Protein AF-P19399-F1 (afdb_monomer)

GO terms:
  GO:0005515 protein binding (F, IPI)

Organism: Ascaris suum (NCBI:txid6253)

Foldseek 3Di:
DDWQFACFQVSDPPCWTQPNQLRTTDRPVQQVCCCPVPVDGADDFQSSVPSDPDRDTHDPDDPPD

Nearest PDB structures (foldseek):
  3fju-assembly1_B  TM=1.012E+00  e=3.009E-10  Ascaris suum
  1w7z-assembly3_H  TM=8.223E-01  e=4.716E-01  Ecballium elaterium
  2n6o-assembly1_A  TM=7.699E-01  e=5.075E-01  Heteroscodra maculata

Mean predicted aligned error: 4.67 Å

Radius of gyration: 11.66 Å; Cα contacts (8 Å, |Δi|>4): 91; chains: 1; bounding box: 23×33×27 Å

Solvent-accessible surface area (backbone atoms only — not comparable to full-atom values): 4081 Å² total; per-residue (Å²): 136,83,81,49,65,30,92,42,47,84,64,36,62,96,81,20,37,40,41,80,82,58,29,31,48,40,46,64,66,49,42,52,45,26,40,73,79,64,74,43,76,68,62,88,40,48,77,46,33,69,77,46,93,64,89,49,76,55,77,85,74,70,93,85,123

Secondary structure (DSSP, 8-state):
----B-SSGGG--TT-EEETTTTEEE-HHHHHHHHHHHSS---SSGGGGTTSSS--------TT-

InterPro domains:
  IPR032767 Ascaris metallocarboxypeptidase inhibitor [PF15270] (1-64)
  IPR053758 Carboxypeptidase A Inhibitor I44 [G3DSA:3.30.40.170] (3-64)

Structure (mmCIF, N/CA/C/O backbone):
data_AF-P19399-F1
#
_entry.id   AF-P19399-F1
#
loop_
_atom_site.group_PDB
_atom_site.id
_atom_site.type_symbol
_atom_site.label_atom_id
_atom_site.label_alt_id
_atom_site.label_comp_id
_atom_site.label_asym_id
_atom_site.label_entity_id
_atom_site.label_seq_id
_atom_site.pdbx_PDB_ins_code
_atom_site.Cartn_x
_atom_site.Cartn_y
_atom_site.Cartn_z
_atom_site.occupancy
_atom_site.B_iso_or_equiv
_atom_site.auth_seq_id
_atom_site.auth_comp_id
_atom_site.auth_asym_id
_atom_site.auth_atom_id
_atom_site.pdbx_PDB_model_num
ATOM 1 N N . ASP A 1 1 ? -14.823 2.547 -6.195 1.00 54.84 1 ASP A N 1
ATOM 2 C CA . ASP A 1 1 ? -13.527 3.101 -5.755 1.00 54.84 1 ASP A CA 1
ATOM 3 C C . ASP A 1 1 ? -13.243 4.454 -6.381 1.00 54.84 1 ASP A C 1
ATOM 5 O O . ASP A 1 1 ? -12.734 4.518 -7.492 1.00 54.84 1 ASP A O 1
ATOM 9 N N . GLN A 1 2 ? -13.568 5.544 -5.687 1.00 67.88 2 GLN A N 1
ATOM 10 C CA . GLN A 1 2 ? -13.045 6.863 -6.044 1.00 67.88 2 GLN A CA 1
ATOM 11 C C . GLN A 1 2 ? -11.686 7.026 -5.355 1.00 67.88 2 GLN A C 1
ATOM 13 O O . GLN A 1 2 ? -11.582 6.812 -4.147 1.00 67.88 2 GLN A O 1
ATOM 18 N N . VAL A 1 3 ? -10.632 7.348 -6.110 1.00 87.44 3 VAL A N 1
ATOM 19 C CA . VAL A 1 3 ? -9.313 7.604 -5.520 1.00 87.44 3 VAL A CA 1
ATOM 20 C C . VAL A 1 3 ? -9.341 8.941 -4.784 1.00 87.44 3 VAL A C 1
ATOM 22 O O . VAL A 1 3 ? -9.710 9.965 -5.358 1.00 87.44 3 VAL A O 1
ATOM 25 N N . ARG A 1 4 ? -8.951 8.946 -3.507 1.00 94.50 4 ARG A N 1
ATOM 26 C CA . ARG A 1 4 ? -8.794 10.177 -2.730 1.00 94.50 4 ARG A CA 1
ATOM 27 C C . ARG A 1 4 ? -7.338 10.615 -2.794 1.00 94.50 4 ARG A C 1
ATOM 29 O O . ARG A 1 4 ? -6.456 9.887 -2.339 1.00 94.50 4 ARG A O 1
ATOM 36 N N . LYS A 1 5 ? -7.090 11.773 -3.406 1.00 96.38 5 LYS A N 1
ATOM 37 C CA . LYS A 1 5 ? -5.757 12.383 -3.453 1.00 96.38 5 LYS A CA 1
ATOM 38 C C . LYS A 1 5 ? -5.433 13.057 -2.118 1.00 96.38 5 LYS A C 1
ATOM 40 O O . LYS A 1 5 ? -6.342 13.493 -1.416 1.00 96.38 5 LYS A O 1
ATOM 45 N N . CYS A 1 6 ? -4.151 13.123 -1.784 1.00 97.56 6 CYS A N 1
ATOM 46 C CA . CYS A 1 6 ? -3.670 13.678 -0.522 1.00 97.56 6 CYS A CA 1
ATOM 47 C C . CYS A 1 6 ? -2.269 14.275 -0.664 1.00 97.56 6 CYS A C 1
ATOM 49 O O . CYS A 1 6 ? -1.467 13.839 -1.492 1.00 97.56 6 CYS A O 1
ATOM 51 N N . LEU A 1 7 ? -1.957 15.246 0.185 1.00 97.25 7 LEU A N 1
ATOM 52 C CA . LEU A 1 7 ? -0.613 15.765 0.415 1.00 97.25 7 LEU A CA 1
ATOM 53 C C . LEU A 1 7 ? -0.075 15.276 1.768 1.00 97.25 7 LEU A C 1
ATOM 55 O O . LEU A 1 7 ? 1.122 15.005 1.891 1.00 97.25 7 LEU A O 1
ATOM 59 N N . SER A 1 8 ? -0.957 15.078 2.749 1.00 97.69 8 SER A N 1
ATOM 60 C CA . SER A 1 8 ? -0.643 14.551 4.079 1.00 97.69 8 SER A CA 1
ATOM 61 C C . SER A 1 8 ? -1.740 13.612 4.598 1.00 97.69 8 SER A C 1
ATOM 63 O O . SER A 1 8 ? -2.819 13.488 4.020 1.00 97.69 8 SER A O 1
ATOM 65 N N . ASP A 1 9 ? -1.472 12.936 5.719 1.00 97.81 9 ASP A N 1
ATOM 66 C CA . ASP A 1 9 ? -2.431 12.023 6.357 1.00 97.81 9 ASP A CA 1
ATOM 67 C C . ASP A 1 9 ? -3.740 12.709 6.775 1.00 97.81 9 ASP A C 1
ATOM 69 O O . ASP A 1 9 ? -4.769 12.048 6.877 1.00 97.81 9 ASP A O 1
ATOM 73 N N . THR A 1 10 ? -3.724 14.026 7.003 1.00 97.12 10 THR A N 1
ATOM 74 C CA . THR A 1 10 ? -4.915 14.788 7.412 1.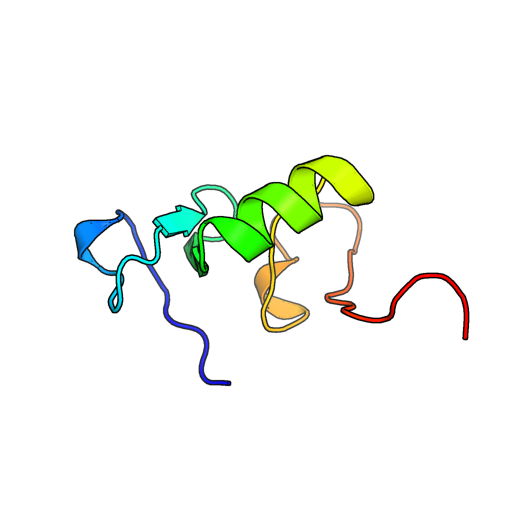00 97.12 10 THR A CA 1
ATOM 75 C C . THR A 1 10 ? -5.927 14.963 6.284 1.00 97.12 10 THR A C 1
ATOM 77 O O . THR A 1 10 ? -7.091 15.240 6.555 1.00 97.12 10 THR A O 1
ATOM 80 N N . ASP A 1 11 ? -5.508 14.784 5.028 1.00 97.38 11 ASP A N 1
ATOM 81 C CA . ASP A 1 11 ? -6.415 14.816 3.876 1.00 97.38 11 ASP A CA 1
ATOM 82 C C . ASP A 1 11 ? -7.224 13.518 3.747 1.00 97.38 11 ASP A C 1
ATOM 84 O O . ASP A 1 11 ? -8.251 13.477 3.057 1.00 97.38 11 ASP A O 1
ATOM 88 N N . CY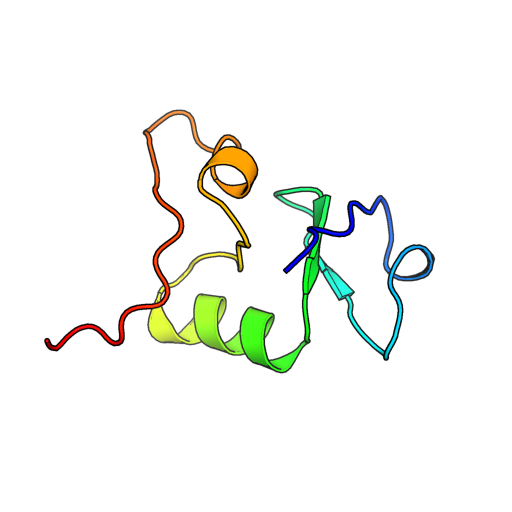S A 1 12 ? -6.751 12.452 4.395 1.00 96.94 12 CYS A N 1
ATOM 89 C CA . CYS A 1 12 ? -7.336 11.126 4.359 1.00 96.94 12 CYS A CA 1
ATOM 90 C C . CYS A 1 12 ? -8.405 10.942 5.438 1.00 96.94 12 CYS A C 1
ATOM 92 O O . CYS A 1 12 ? -8.466 11.643 6.444 1.00 96.94 12 CYS A O 1
ATOM 94 N N . THR A 1 13 ? -9.290 9.977 5.208 1.00 95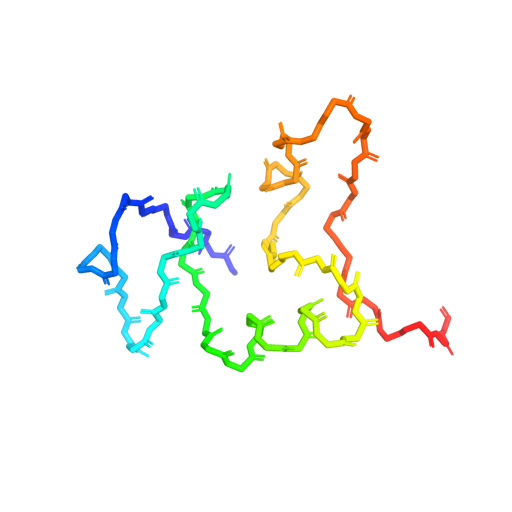.50 13 THR A N 1
ATOM 95 C CA . THR A 1 13 ? -10.416 9.665 6.097 1.00 95.50 13 THR A CA 1
ATOM 96 C C . THR A 1 13 ? -10.317 8.228 6.589 1.00 95.50 13 THR A C 1
ATOM 98 O O . THR A 1 13 ? -9.533 7.446 6.063 1.00 95.50 13 THR A O 1
ATOM 101 N N . ASN A 1 14 ? -11.120 7.852 7.586 1.00 93.69 14 ASN A N 1
ATOM 102 C CA . ASN A 1 14 ? -11.235 6.462 8.056 1.00 93.69 14 ASN A CA 1
ATOM 103 C C . ASN A 1 14 ? -9.910 5.840 8.545 1.00 93.69 14 ASN A C 1
ATOM 105 O O . ASN A 1 14 ? -9.708 4.634 8.431 1.00 93.69 14 ASN A O 1
ATOM 109 N N . GLY A 1 15 ? -8.994 6.664 9.066 1.00 93.81 15 GLY A N 1
ATOM 110 C CA . GLY A 1 15 ? -7.678 6.205 9.521 1.00 93.81 15 GLY A CA 1
ATOM 111 C C . GLY A 1 15 ? -6.729 5.786 8.391 1.00 93.81 15 GLY A C 1
ATOM 112 O O . GLY A 1 15 ? -5.705 5.156 8.660 1.00 93.81 15 GLY A O 1
ATOM 113 N N . GLU A 1 16 ? -7.049 6.112 7.137 1.00 97.38 16 GLU A N 1
ATOM 114 C CA . GLU A 1 16 ? -6.129 5.939 6.015 1.00 97.38 16 GLU A CA 1
ATOM 115 C C . GLU A 1 16 ? -4.907 6.861 6.134 1.00 97.38 16 GLU A C 1
ATOM 117 O O . GLU A 1 16 ? -4.908 7.869 6.843 1.00 97.38 16 GLU A O 1
ATOM 122 N N . LYS A 1 17 ? -3.848 6.492 5.414 1.00 98.00 17 LYS A N 1
ATOM 123 C CA . LYS A 1 17 ? -2.574 7.206 5.362 1.00 98.00 17 LYS A CA 1
ATOM 124 C C . LYS A 1 17 ? -2.282 7.682 3.950 1.00 98.00 17 LYS A C 1
ATOM 126 O O . LYS A 1 17 ? -2.661 7.024 2.977 1.00 98.00 17 LYS A O 1
ATOM 131 N N . CYS A 1 18 ? -1.588 8.811 3.848 1.00 98.00 18 CYS A N 1
ATOM 132 C CA . CYS A 1 18 ? -1.214 9.374 2.566 1.00 98.00 18 CYS A CA 1
ATOM 133 C C . CYS A 1 18 ? 0.071 8.734 2.044 1.00 98.00 18 CYS A C 1
ATOM 135 O O . CYS A 1 18 ? 1.168 8.955 2.566 1.00 98.00 18 CYS A O 1
ATOM 137 N N . VAL A 1 19 ? -0.051 7.967 0.963 1.00 97.19 19 VAL A N 1
ATOM 138 C CA . VAL A 1 19 ? 1.089 7.342 0.295 1.00 97.19 19 VAL A CA 1
ATOM 139 C C . VAL A 1 19 ? 1.860 8.417 -0.466 1.00 97.19 19 VAL A C 1
ATOM 141 O O . VAL A 1 19 ? 1.470 8.860 -1.545 1.00 97.19 19 VAL A O 1
ATOM 144 N N . GLN A 1 20 ? 2.990 8.845 0.096 1.00 96.56 20 GLN A N 1
ATOM 145 C CA . GLN A 1 20 ? 3.721 10.027 -0.374 1.00 96.56 20 GLN A CA 1
ATOM 146 C C . GLN A 1 20 ? 4.211 9.942 -1.821 1.00 96.56 20 GLN A C 1
ATOM 148 O O . GLN A 1 20 ? 4.395 10.981 -2.456 1.00 96.56 20 GLN A O 1
ATOM 153 N N . LYS A 1 21 ? 4.406 8.727 -2.339 1.00 96.25 21 LYS A N 1
ATOM 154 C CA . LYS A 1 21 ? 4.951 8.493 -3.676 1.00 96.25 21 LYS A CA 1
ATOM 155 C C . LYS A 1 21 ? 3.945 8.795 -4.788 1.00 96.25 21 LYS A C 1
ATOM 157 O O . LYS A 1 21 ? 4.330 9.429 -5.759 1.00 96.25 21 LYS A O 1
ATOM 162 N N . ASN A 1 22 ? 2.680 8.396 -4.635 1.00 96.50 22 ASN A N 1
ATOM 163 C CA . ASN A 1 22 ? 1.608 8.619 -5.620 1.00 96.50 22 ASN A CA 1
ATOM 164 C C . ASN A 1 22 ? 0.462 9.514 -5.128 1.00 96.50 22 ASN A C 1
ATOM 166 O O . ASN A 1 22 ? -0.504 9.733 -5.864 1.00 96.50 22 ASN A O 1
ATOM 170 N N . LYS A 1 23 ? 0.594 10.072 -3.919 1.00 97.31 23 LYS A N 1
ATOM 171 C CA . LYS A 1 23 ? -0.307 11.083 -3.355 1.00 97.31 23 LYS A CA 1
ATOM 172 C C . LYS A 1 23 ? -1.755 10.596 -3.272 1.00 97.31 23 LYS A C 1
ATOM 174 O O . LYS A 1 23 ? -2.679 11.334 -3.615 1.00 97.31 23 LYS A O 1
ATOM 179 N N . ILE A 1 24 ? -1.952 9.345 -2.845 1.00 96.56 24 ILE A N 1
ATOM 180 C CA . ILE A 1 24 ? -3.281 8.758 -2.618 1.00 96.56 24 ILE A CA 1
ATOM 181 C C . ILE A 1 24 ? -3.449 8.278 -1.179 1.00 96.56 24 ILE A C 1
ATOM 183 O O . ILE A 1 24 ? -2.490 7.831 -0.547 1.00 96.56 24 ILE A O 1
ATOM 187 N N . CYS A 1 25 ? -4.683 8.316 -0.690 1.00 97.44 25 CYS A N 1
ATOM 188 C CA . CYS A 1 25 ? -5.050 7.677 0.565 1.00 97.44 25 CYS A CA 1
ATOM 189 C C . CYS A 1 25 ? -5.165 6.161 0.387 1.00 97.44 25 CYS A C 1
ATOM 191 O O . CYS A 1 25 ? -5.756 5.669 -0.581 1.00 97.44 25 CYS A O 1
ATOM 193 N N . SER A 1 26 ? -4.592 5.421 1.333 1.00 96.44 26 SER A N 1
ATOM 194 C CA . SER A 1 26 ? -4.718 3.970 1.419 1.00 96.44 26 SER A CA 1
ATOM 195 C C . SER A 1 26 ? -4.746 3.522 2.876 1.00 96.44 26 SER A C 1
ATOM 197 O O . SER A 1 26 ? -4.171 4.168 3.755 1.00 96.44 26 SER A O 1
ATOM 199 N N . THR A 1 27 ? -5.388 2.388 3.145 1.00 96.44 27 THR A N 1
ATOM 200 C CA . THR A 1 27 ? -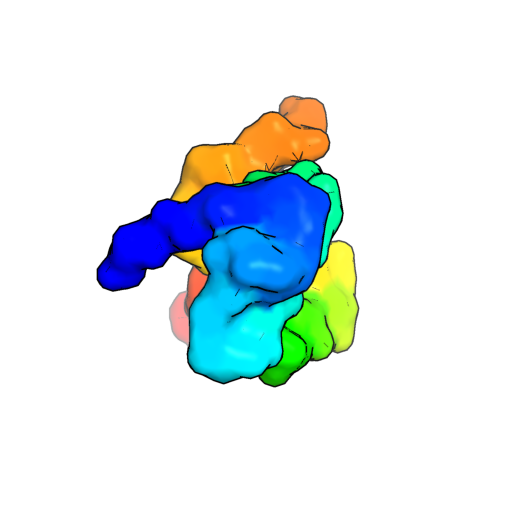5.363 1.782 4.478 1.00 96.44 27 THR A CA 1
ATOM 201 C C . THR A 1 27 ? -3.953 1.310 4.819 1.00 96.44 27 THR A C 1
ATOM 203 O O . THR A 1 27 ? -3.190 0.894 3.944 1.00 96.44 27 THR A O 1
ATOM 206 N N . ILE A 1 28 ? -3.619 1.326 6.111 1.00 96.56 28 ILE A N 1
ATOM 207 C CA . ILE A 1 28 ? -2.328 0.829 6.612 1.00 96.56 28 ILE A 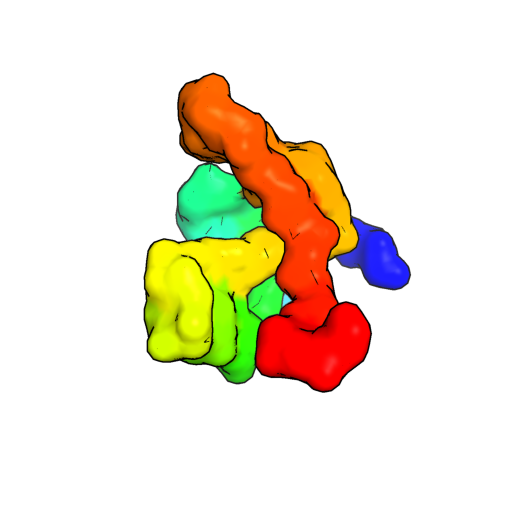CA 1
ATOM 208 C C . ILE A 1 28 ? -2.115 -0.641 6.215 1.00 96.56 28 ILE A C 1
ATOM 210 O O . ILE A 1 28 ? -1.006 -1.018 5.850 1.00 96.56 28 ILE A O 1
ATOM 214 N N . VAL A 1 29 ? -3.182 -1.450 6.223 1.00 95.75 29 VAL A N 1
ATOM 215 C CA . VAL A 1 29 ? -3.137 -2.862 5.812 1.00 95.75 29 VAL A CA 1
ATOM 216 C C . VAL A 1 29 ? -2.725 -3.002 4.346 1.00 95.75 29 VAL A C 1
ATOM 218 O O . VAL A 1 29 ? -1.818 -3.772 4.055 1.00 95.75 29 VAL A O 1
ATOM 221 N N . GLU A 1 30 ? -3.320 -2.228 3.430 1.00 94.31 30 GLU A N 1
ATOM 222 C CA . GLU A 1 30 ? -2.940 -2.283 2.011 1.00 94.31 30 GLU A CA 1
ATOM 223 C C . GLU A 1 30 ? -1.517 -1.768 1.781 1.00 94.31 30 GLU A C 1
ATOM 225 O O . GLU A 1 30 ? -0.792 -2.345 0.976 1.00 94.31 30 GLU A O 1
ATOM 230 N N . ILE A 1 31 ? -1.094 -0.722 2.504 1.00 95.88 31 ILE A N 1
ATOM 231 C CA . ILE A 1 31 ? 0.288 -0.220 2.438 1.00 95.88 31 ILE A CA 1
ATOM 232 C C . ILE A 1 31 ? 1.262 -1.335 2.820 1.00 95.88 31 ILE A C 1
ATOM 234 O O . ILE A 1 31 ? 2.132 -1.683 2.027 1.00 95.88 31 ILE A O 1
ATOM 238 N N . GLN A 1 32 ? 1.060 -1.959 3.983 1.00 96.38 32 GLN A N 1
ATOM 239 C CA . GLN A 1 32 ? 1.918 -3.049 4.446 1.00 96.38 32 GLN A CA 1
ATOM 240 C C . GLN A 1 32 ? 1.874 -4.267 3.520 1.00 96.38 32 GLN A C 1
ATOM 242 O O . GLN A 1 32 ? 2.903 -4.908 3.322 1.00 96.38 32 GLN A O 1
ATOM 247 N N . ARG A 1 33 ? 0.709 -4.598 2.951 1.00 94.38 33 ARG A N 1
ATOM 248 C CA . ARG A 1 33 ? 0.558 -5.714 2.012 1.00 94.38 33 ARG A CA 1
ATOM 249 C C . ARG A 1 33 ? 1.363 -5.474 0.738 1.00 94.38 33 ARG A C 1
ATOM 251 O O . ARG A 1 33 ? 2.203 -6.295 0.389 1.00 94.38 33 ARG A O 1
ATOM 258 N N . CYS A 1 34 ? 1.166 -4.331 0.080 1.00 94.88 34 CYS A N 1
ATOM 259 C CA . CYS A 1 34 ? 1.915 -3.980 -1.127 1.00 94.88 34 CYS A CA 1
ATOM 260 C C . CYS A 1 34 ? 3.428 -3.892 -0.871 1.00 94.88 34 CYS A C 1
ATOM 262 O O . CYS A 1 34 ? 4.208 -4.316 -1.725 1.00 94.88 34 CYS A O 1
ATOM 264 N N . GLU A 1 35 ? 3.849 -3.405 0.299 1.00 95.06 35 GLU A N 1
ATOM 265 C CA . GLU A 1 35 ? 5.265 -3.357 0.676 1.00 95.06 35 GLU A CA 1
ATOM 266 C C . GLU A 1 35 ? 5.856 -4.753 0.915 1.00 95.06 35 GLU A C 1
ATOM 268 O O . GLU A 1 35 ? 6.937 -5.043 0.408 1.00 95.06 35 GLU A O 1
ATOM 273 N N . LYS A 1 36 ? 5.160 -5.631 1.648 1.00 95.31 36 LYS A N 1
ATOM 274 C CA . LYS A 1 36 ? 5.676 -6.960 2.023 1.00 95.31 36 LYS A CA 1
ATOM 275 C C . LYS A 1 36 ? 5.579 -7.997 0.906 1.00 95.31 36 LYS A C 1
ATOM 277 O O . LYS A 1 36 ? 6.488 -8.805 0.761 1.00 95.31 36 LYS A O 1
ATOM 282 N N . GLU A 1 37 ? 4.487 -8.003 0.145 1.00 93.31 37 GLU A N 1
ATOM 283 C CA . GLU A 1 37 ? 4.226 -9.027 -0.879 1.00 93.31 37 GLU A CA 1
ATOM 284 C C . GLU A 1 37 ? 4.811 -8.652 -2.244 1.00 93.31 37 GLU A C 1
ATOM 286 O O . GLU A 1 37 ? 5.162 -9.526 -3.036 1.00 93.31 37 GLU A O 1
ATOM 291 N N . HIS A 1 38 ? 4.908 -7.353 -2.542 1.00 92.56 38 HIS A N 1
ATOM 292 C CA . HIS A 1 38 ? 5.229 -6.870 -3.886 1.00 92.56 38 HIS A CA 1
ATOM 293 C C . HIS A 1 38 ? 6.317 -5.789 -3.918 1.00 92.56 38 HIS A C 1
ATOM 295 O O . HIS A 1 38 ? 6.624 -5.286 -5.001 1.00 92.56 38 HIS A O 1
ATOM 301 N N . PHE A 1 39 ? 6.885 -5.407 -2.765 1.00 93.88 39 PHE A N 1
ATOM 302 C CA . PHE A 1 39 ? 7.885 -4.337 -2.647 1.00 93.88 39 PHE A CA 1
ATOM 303 C C . PHE A 1 39 ? 7.468 -3.058 -3.400 1.00 93.88 39 PHE A C 1
ATOM 305 O O . PHE A 1 39 ? 8.264 -2.404 -4.081 1.00 93.88 39 PHE A O 1
ATOM 312 N N . THR A 1 40 ? 6.177 -2.722 -3.325 1.00 95.00 40 THR A N 1
ATOM 313 C CA . THR A 1 40 ? 5.558 -1.624 -4.076 1.00 95.00 40 THR A CA 1
ATOM 314 C C . THR A 1 40 ? 4.563 -0.849 -3.211 1.00 95.00 40 THR A C 1
ATOM 316 O O . THR A 1 40 ? 4.370 -1.146 -2.038 1.00 95.00 40 THR A O 1
ATOM 319 N N . ILE A 1 41 ? 3.933 0.168 -3.795 1.00 95.44 41 ILE A N 1
ATOM 320 C CA . ILE A 1 41 ? 2.905 0.985 -3.144 1.00 95.44 41 ILE A CA 1
ATOM 321 C C . ILE A 1 41 ? 1.492 0.583 -3.594 1.00 95.44 41 ILE A C 1
ATOM 323 O O . ILE A 1 41 ? 1.329 0.095 -4.717 1.00 95.44 41 ILE A O 1
ATOM 327 N N . PRO A 1 42 ? 0.464 0.844 -2.771 1.00 95.50 42 PRO A N 1
ATOM 328 C CA . PRO A 1 42 ? -0.928 0.679 -3.169 1.00 95.50 42 PRO A CA 1
ATOM 329 C C . PRO A 1 42 ? -1.324 1.612 -4.311 1.00 95.50 42 PRO A C 1
ATOM 331 O O . PRO A 1 42 ? -0.793 2.714 -4.467 1.00 95.50 42 PRO A O 1
ATOM 334 N N . CYS A 1 43 ? -2.333 1.191 -5.061 1.00 94.88 43 CYS A N 1
ATOM 335 C CA . CYS A 1 43 ? -2.924 1.935 -6.163 1.00 94.88 43 CYS A CA 1
ATOM 336 C C . CYS A 1 43 ? -4.430 1.637 -6.239 1.00 94.88 43 CYS A C 1
ATOM 338 O O . CYS A 1 43 ? -4.904 0.606 -5.745 1.00 94.88 43 CYS A O 1
ATOM 340 N N . LYS A 1 44 ? -5.202 2.542 -6.850 1.00 92.38 44 LYS A N 1
ATOM 341 C CA . LYS A 1 44 ? -6.627 2.318 -7.153 1.00 92.38 44 LYS A CA 1
ATOM 342 C C . LYS A 1 44 ? -6.866 2.187 -8.659 1.00 92.38 44 LYS A C 1
ATOM 344 O O . LYS A 1 44 ? -7.818 1.530 -9.064 1.00 92.38 44 LYS A O 1
ATOM 349 N N . SER A 1 45 ? -5.994 2.781 -9.471 1.00 92.62 45 SER A N 1
ATOM 350 C CA . SER A 1 45 ? -6.021 2.759 -10.934 1.00 92.62 45 SER A CA 1
ATOM 351 C C . SER A 1 45 ? -4.603 2.816 -11.515 1.00 92.62 45 SER A C 1
ATOM 353 O O . SER A 1 45 ? -3.665 3.204 -10.818 1.00 92.62 45 SER A O 1
ATOM 355 N N . ASN A 1 46 ? -4.437 2.496 -12.804 1.00 92.56 46 ASN A N 1
ATOM 356 C CA . ASN A 1 46 ? -3.139 2.616 -13.494 1.00 92.56 46 ASN A CA 1
ATOM 357 C C . ASN A 1 46 ? -2.574 4.047 -13.451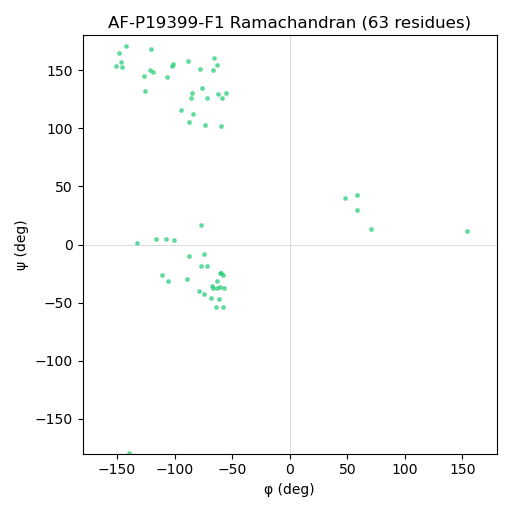 1.00 92.56 46 ASN A C 1
ATOM 359 O O . ASN A 1 46 ? -1.361 4.230 -13.458 1.00 92.56 46 ASN A O 1
ATOM 363 N N . ASN A 1 47 ? -3.438 5.059 -13.335 1.00 93.19 47 ASN A N 1
ATOM 364 C CA . ASN A 1 47 ? -3.018 6.452 -13.213 1.00 93.19 47 ASN A CA 1
ATOM 365 C C . ASN A 1 47 ? -2.206 6.711 -11.928 1.00 93.19 47 ASN A C 1
ATOM 367 O O . ASN A 1 47 ? -1.288 7.525 -11.914 1.00 93.19 47 ASN A O 1
ATOM 371 N N . ASP A 1 48 ? -2.484 5.975 -10.847 1.00 93.50 48 ASP A N 1
ATOM 372 C CA . ASP A 1 48 ? -1.742 6.091 -9.584 1.00 93.50 48 ASP A CA 1
ATOM 373 C C . ASP A 1 48 ? -0.344 5.453 -9.656 1.00 93.50 48 ASP A C 1
ATOM 375 O O . ASP A 1 48 ? 0.456 5.602 -8.731 1.00 93.50 48 ASP A O 1
ATOM 379 N N . CYS A 1 49 ? -0.052 4.752 -10.754 1.00 94.19 49 CYS A N 1
ATOM 380 C CA . CYS A 1 49 ? 1.232 4.130 -11.035 1.00 94.19 49 CYS A CA 1
ATOM 381 C C . CYS A 1 49 ? 2.105 4.952 -12.000 1.00 94.19 49 CYS A C 1
ATOM 383 O O . CYS A 1 49 ? 3.207 4.532 -12.325 1.00 94.19 49 CYS A O 1
ATOM 385 N N . GLN A 1 50 ? 1.695 6.150 -12.425 1.00 92.75 50 GLN A N 1
ATOM 386 C CA . GLN A 1 50 ? 2.486 6.990 -13.346 1.00 92.75 50 GLN A CA 1
ATOM 387 C C . GLN A 1 50 ? 3.670 7.725 -12.682 1.00 92.75 50 GLN A C 1
ATOM 389 O O . GLN A 1 50 ? 4.220 8.677 -13.225 1.00 92.75 50 GLN A O 1
ATOM 394 N N . VAL A 1 51 ? 4.077 7.285 -11.491 1.00 93.19 51 VAL A N 1
ATOM 395 C CA . VAL A 1 51 ? 5.200 7.850 -10.720 1.00 93.19 51 VAL A CA 1
ATOM 396 C C . VAL A 1 51 ? 6.549 7.224 -11.082 1.00 93.19 51 VAL A C 1
ATOM 398 O O . VAL A 1 51 ? 7.591 7.685 -10.619 1.00 93.19 51 VAL A O 1
ATOM 401 N N . TRP A 1 52 ? 6.539 6.145 -11.867 1.00 92.62 52 TRP A N 1
ATOM 402 C CA . TRP A 1 52 ? 7.739 5.483 -12.373 1.00 92.62 52 TRP A CA 1
ATOM 403 C C . TRP A 1 52 ? 7.919 5.787 -13.861 1.00 92.62 52 TRP A C 1
ATOM 405 O O . TRP A 1 52 ? 6.944 5.852 -14.602 1.00 92.62 52 TRP A O 1
ATOM 415 N N . ALA A 1 53 ? 9.173 5.929 -14.302 1.00 93.56 53 ALA A N 1
ATOM 416 C CA . ALA A 1 53 ? 9.498 6.127 -15.717 1.00 93.56 53 ALA A CA 1
ATOM 417 C C . ALA A 1 53 ? 9.187 4.884 -16.570 1.00 93.56 53 ALA A C 1
ATOM 419 O O . ALA A 1 53 ? 8.752 5.004 -17.710 1.00 93.56 53 ALA A O 1
ATOM 420 N N . HIS A 1 54 ? 9.397 3.691 -16.004 1.00 93.12 54 HIS A N 1
ATOM 421 C CA . HIS A 1 54 ? 8.952 2.438 -16.606 1.00 93.12 54 HIS A CA 1
ATOM 422 C C . HIS A 1 54 ? 7.499 2.181 -16.222 1.00 93.12 54 HIS A C 1
ATOM 424 O O . HIS A 1 54 ? 7.155 2.244 -15.038 1.00 93.12 54 HIS A O 1
ATOM 430 N N . GLU A 1 55 ? 6.676 1.871 -17.222 1.00 92.25 55 GLU A N 1
ATOM 431 C CA . GLU A 1 55 ? 5.251 1.636 -17.037 1.00 92.25 55 GLU A CA 1
ATOM 432 C C . GLU A 1 55 ? 4.997 0.541 -15.992 1.00 92.25 55 GLU A C 1
ATOM 434 O O . GLU A 1 55 ? 5.571 -0.550 -16.034 1.00 92.25 55 GLU A O 1
ATOM 439 N N . LYS A 1 56 ? 4.115 0.852 -15.039 1.00 94.12 56 LYS A N 1
ATOM 440 C CA . LYS A 1 56 ? 3.557 -0.104 -14.086 1.00 94.12 56 LYS A CA 1
ATOM 441 C C . LYS A 1 56 ? 2.041 -0.027 -14.133 1.00 94.12 56 LYS A C 1
ATOM 443 O O . LYS A 1 56 ? 1.471 1.053 -14.259 1.00 94.12 56 LYS A O 1
ATOM 448 N N . ILE A 1 57 ? 1.398 -1.172 -13.947 1.00 93.81 57 ILE A N 1
ATOM 449 C CA . ILE A 1 57 ? -0.058 -1.270 -13.864 1.00 93.81 57 ILE A CA 1
ATOM 450 C C . ILE A 1 57 ? -0.508 -1.430 -12.416 1.00 93.81 57 ILE A C 1
ATOM 452 O O . ILE A 1 57 ? 0.227 -1.937 -11.566 1.00 93.81 57 ILE A O 1
ATOM 456 N N . CYS A 1 58 ? -1.730 -0.999 -12.135 1.00 94.31 58 CYS A N 1
ATOM 457 C CA . CYS A 1 58 ? -2.391 -1.277 -10.880 1.00 94.31 58 CYS A CA 1
ATOM 458 C C . CYS A 1 58 ? -3.124 -2.611 -10.977 1.00 94.31 58 CYS A C 1
ATOM 460 O O . CYS A 1 58 ? -4.172 -2.703 -11.613 1.00 94.31 58 CYS A O 1
ATOM 462 N N . ASN A 1 59 ? -2.574 -3.643 -10.343 1.00 91.62 59 ASN A N 1
ATOM 463 C CA . ASN A 1 59 ? -3.176 -4.967 -10.320 1.00 91.62 59 ASN A CA 1
ATOM 464 C C . ASN A 1 59 ? -3.345 -5.447 -8.875 1.00 91.62 59 ASN A C 1
ATOM 466 O O . ASN A 1 59 ? -2.420 -5.351 -8.072 1.00 91.62 59 ASN A O 1
ATOM 470 N N . LYS A 1 60 ? -4.540 -5.951 -8.556 1.00 74.56 60 LYS A N 1
ATOM 471 C CA . LYS A 1 60 ? -4.878 -6.534 -7.248 1.00 74.56 60 LYS A CA 1
ATOM 472 C C . LYS A 1 60 ? -5.017 -8.056 -7.294 1.00 74.56 60 LYS A C 1
ATOM 474 O O . LYS A 1 60 ? -5.417 -8.641 -6.292 1.00 74.56 60 LYS A O 1
ATOM 479 N N . LEU A 1 61 ? -4.730 -8.694 -8.431 1.00 64.62 61 LEU A N 1
ATOM 480 C CA . LEU A 1 61 ? -4.809 -10.145 -8.524 1.00 64.62 61 LEU A CA 1
ATOM 481 C C . LEU A 1 61 ? -3.808 -10.784 -7.547 1.00 64.62 61 LEU A C 1
ATOM 483 O O . LEU A 1 61 ? -2.629 -10.409 -7.562 1.00 64.62 61 LEU A O 1
ATOM 487 N N . PRO A 1 62 ? -4.244 -11.742 -6.708 1.00 55.00 62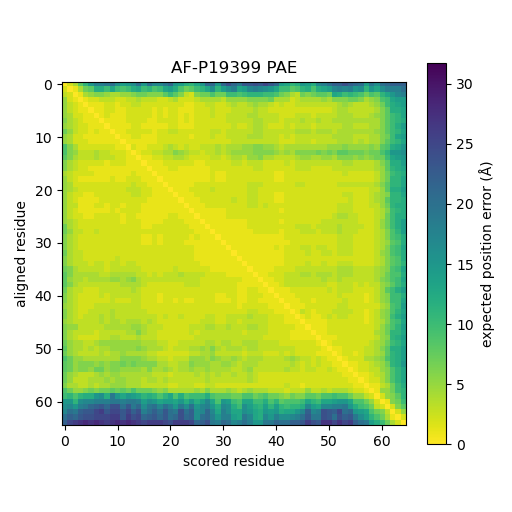 PRO A N 1
ATOM 488 C CA . PRO A 1 62 ? -3.302 -12.630 -6.051 1.00 55.00 62 PRO A CA 1
ATOM 489 C C . PRO A 1 62 ? -2.539 -13.342 -7.167 1.00 55.00 62 PRO A C 1
ATOM 491 O O . PRO A 1 62 ? -3.143 -13.868 -8.100 1.00 55.00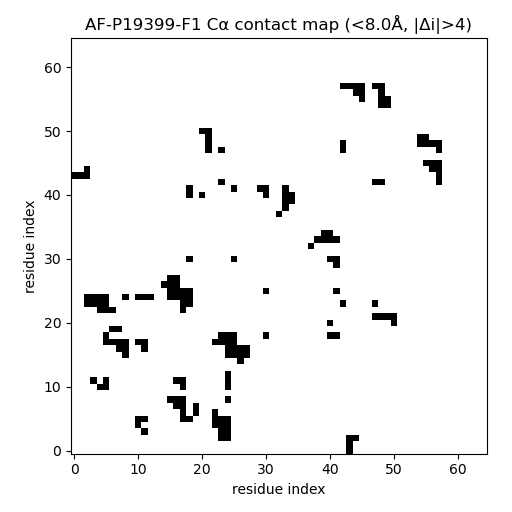 62 PRO A O 1
ATOM 494 N N . TRP A 1 63 ? -1.212 -13.283 -7.127 1.00 47.34 63 TRP A N 1
ATOM 495 C CA . TRP A 1 63 ? -0.375 -13.965 -8.108 1.00 47.34 63 TRP A CA 1
ATOM 496 C C . TRP A 1 63 ? -0.681 -15.468 -8.019 1.00 47.34 63 TRP A C 1
ATOM 498 O O . TRP A 1 63 ? -0.260 -16.114 -7.062 1.00 47.34 63 TRP A O 1
ATOM 508 N N . GLY A 1 64 ? -1.476 -16.003 -8.954 1.00 40.56 64 GLY A N 1
ATOM 509 C CA . GLY A 1 64 ? -1.914 -17.404 -8.910 1.00 40.56 64 GLY A CA 1
ATOM 510 C C . GLY A 1 64 ? -3.238 -17.781 -9.595 1.00 40.56 64 GLY A C 1
ATOM 511 O O . GLY A 1 64 ? -3.686 -18.902 -9.369 1.00 40.56 64 GLY A O 1
ATOM 512 N N . LEU A 1 65 ? -3.864 -16.918 -10.407 1.00 33.62 65 LEU A N 1
ATOM 513 C CA . LEU A 1 65 ? -5.017 -17.273 -11.256 1.00 33.62 65 LEU A CA 1
ATOM 514 C C . LEU A 1 65 ? -4.790 -16.836 -12.702 1.00 33.62 65 LEU A C 1
ATOM 516 O O . LEU A 1 65 ? -4.364 -15.673 -12.888 1.00 33.62 65 LEU A O 1
#

pLDDT: mean 90.07, std 14.11, range [33.62, 98.0]

Sequence (65 aa):
DQVRKCLSDTDCTNGEKCVQKNKICSTIVEIQRCEKEHFTIPCKSNNDCQVWAHEKICNKLP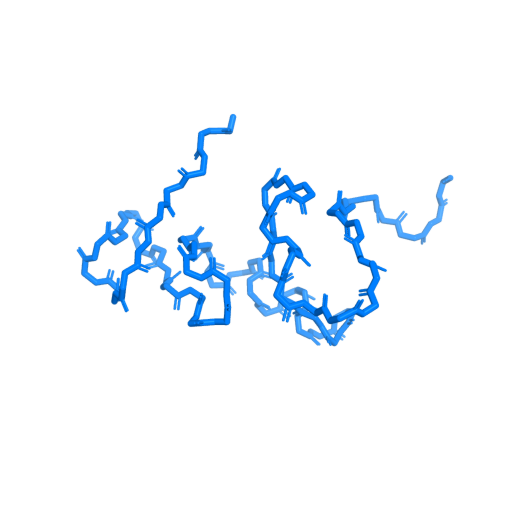WGL